Protein AF-A0A3S3R3P4-F1 (afdb_monomer)

Secondary structure (DSSP, 8-state):
-------BPPP-S-HHHHHHHHHHHHTTSS-HHHHHHHHHHT--SSSB-SSSSHHHHHHHHHHHTT-SPTT-TTPPTT-HHHHHHHHHHHHHHHH-STT--SSS----HHHH--HHHHHHHHHHHHHHT--GGGG-

pLDDT: mean 94.42, std 4.97, range [72.06, 98.38]

Organism: NCBI:txid1859133

Structure (mmCIF, N/CA/C/O backbone):
data_AF-A0A3S3R3P4-F1
#
_entry.id   AF-A0A3S3R3P4-F1
#
loop_
_atom_site.group_PDB
_atom_site.id
_atom_site.type_symbol
_atom_site.label_atom_id
_atom_site.label_alt_id
_atom_site.label_comp_id
_atom_site.label_asym_id
_atom_site.label_entity_id
_atom_site.label_seq_id
_atom_site.pdbx_PDB_ins_code
_atom_site.Cartn_x
_atom_site.Cartn_y
_atom_site.Cartn_z
_atom_site.occupancy
_atom_site.B_iso_or_equiv
_atom_site.auth_seq_id
_atom_site.auth_comp_id
_atom_site.auth_asym_id
_atom_site.auth_atom_id
_atom_site.pdbx_PDB_model_num
ATOM 1 N N . MET A 1 1 ? 11.078 3.842 -14.352 1.00 88.38 1 MET A N 1
ATOM 2 C CA . MET A 1 1 ? 10.715 4.465 -13.054 1.00 88.38 1 MET A CA 1
ATOM 3 C C . MET A 1 1 ? 10.324 3.349 -12.105 1.00 88.38 1 MET A C 1
ATOM 5 O O . MET A 1 1 ? 9.746 2.386 -12.586 1.00 88.38 1 MET A O 1
ATOM 9 N N . ILE A 1 2 ? 10.642 3.461 -10.815 1.00 94.88 2 ILE A N 1
ATOM 10 C CA . ILE A 1 2 ? 10.146 2.549 -9.777 1.00 94.88 2 ILE A CA 1
ATOM 11 C C . ILE A 1 2 ? 9.584 3.403 -8.644 1.00 94.88 2 ILE A C 1
ATOM 13 O O . ILE A 1 2 ? 10.277 4.290 -8.147 1.00 94.88 2 ILE A O 1
ATOM 17 N N . LEU A 1 3 ? 8.336 3.144 -8.266 1.00 96.44 3 LEU A N 1
ATOM 18 C CA . LEU A 1 3 ? 7.728 3.655 -7.045 1.00 96.44 3 LEU A CA 1
ATOM 19 C C . LEU A 1 3 ? 8.069 2.701 -5.894 1.00 96.44 3 LEU A C 1
ATOM 21 O O . LEU A 1 3 ? 8.145 1.485 -6.074 1.00 96.44 3 LEU A O 1
ATOM 25 N N . VAL A 1 4 ? 8.321 3.257 -4.711 1.00 97.12 4 VAL A N 1
ATOM 26 C CA . VAL A 1 4 ? 8.667 2.469 -3.525 1.00 97.12 4 VAL A CA 1
ATOM 27 C C . VAL A 1 4 ? 7.568 2.662 -2.480 1.00 97.12 4 VAL A C 1
ATOM 29 O O . VAL A 1 4 ? 7.428 3.772 -1.962 1.00 97.12 4 VAL A O 1
ATOM 32 N N . PRO A 1 5 ? 6.793 1.611 -2.154 1.00 96.25 5 PRO A N 1
ATOM 33 C CA . PRO A 1 5 ? 5.783 1.683 -1.106 1.00 96.25 5 PRO A CA 1
ATOM 34 C C . PRO A 1 5 ? 6.414 2.015 0.248 1.00 96.25 5 PRO A C 1
ATOM 36 O O . PRO A 1 5 ? 7.433 1.425 0.616 1.00 96.25 5 PRO A O 1
ATOM 39 N N . GLY A 1 6 ? 5.747 2.858 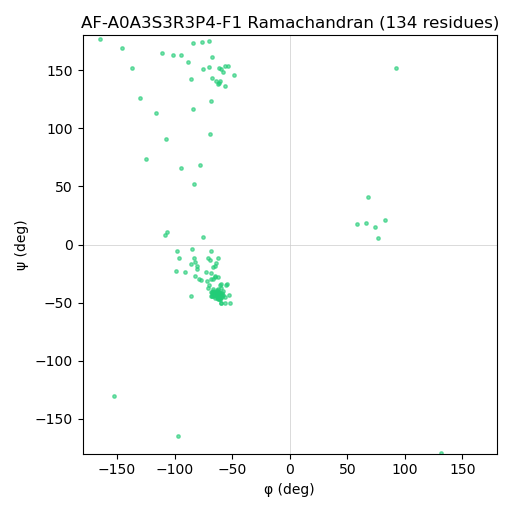1.041 1.00 95.00 6 GLY A N 1
ATOM 40 C CA . GLY A 1 6 ? 6.070 3.013 2.466 1.00 95.00 6 GLY A CA 1
ATOM 41 C C . GLY A 1 6 ? 5.681 1.780 3.293 1.00 95.00 6 GLY A C 1
ATOM 42 O O . GLY A 1 6 ? 6.407 1.380 4.200 1.00 95.00 6 GLY A O 1
ATOM 43 N N . GLY A 1 7 ? 4.578 1.126 2.914 1.00 96.00 7 GLY A N 1
ATOM 44 C CA . GLY A 1 7 ? 4.031 -0.057 3.579 1.00 96.00 7 GLY A CA 1
ATOM 45 C C . GLY A 1 7 ? 2.978 0.266 4.651 1.00 96.00 7 GLY A C 1
ATOM 46 O O . GLY A 1 7 ? 3.012 1.346 5.249 1.00 96.00 7 GLY A O 1
ATOM 47 N N . PRO A 1 8 ? 2.034 -0.658 4.903 1.00 96.69 8 PRO A N 1
ATOM 48 C CA . PRO A 1 8 ? 1.032 -0.500 5.949 1.00 96.69 8 PRO A CA 1
ATOM 49 C C . PRO A 1 8 ? 1.637 -0.607 7.346 1.00 96.69 8 PRO A C 1
ATOM 51 O O . PRO A 1 8 ? 2.626 -1.316 7.563 1.00 96.69 8 PRO A O 1
ATOM 54 N N . MET A 1 9 ? 0.989 0.052 8.307 1.00 96.56 9 MET A N 1
ATOM 55 C CA . MET A 1 9 ? 1.213 -0.194 9.729 1.00 96.56 9 MET A CA 1
ATOM 56 C C . MET A 1 9 ? 1.052 -1.682 10.054 1.00 96.56 9 MET A C 1
ATOM 58 O O . MET A 1 9 ? 0.304 -2.401 9.383 1.00 96.56 9 MET A O 1
ATOM 62 N N . GLN A 1 10 ? 1.715 -2.144 11.109 1.00 94.00 10 GLN A N 1
ATOM 63 C CA . GLN A 1 10 ? 1.464 -3.474 11.656 1.00 94.00 10 GLN A CA 1
ATOM 64 C C . GLN A 1 10 ? 0.061 -3.568 12.274 1.00 94.00 10 GLN A C 1
ATOM 66 O O . GLN A 1 10 ? -0.600 -2.564 12.558 1.00 94.00 10 GLN A O 1
ATOM 71 N N . SER A 1 11 ? -0.421 -4.799 12.444 1.00 91.62 11 SER A N 1
ATOM 72 C CA . SER A 1 11 ? -1.734 -5.039 13.046 1.00 91.62 11 SER A CA 1
ATOM 73 C C . SER A 1 11 ? -1.741 -4.645 14.523 1.00 91.62 11 SER A C 1
ATOM 75 O O . SER A 1 11 ? -0.772 -4.875 15.240 1.00 91.62 11 SER A O 1
ATOM 77 N N . GLY A 1 12 ? 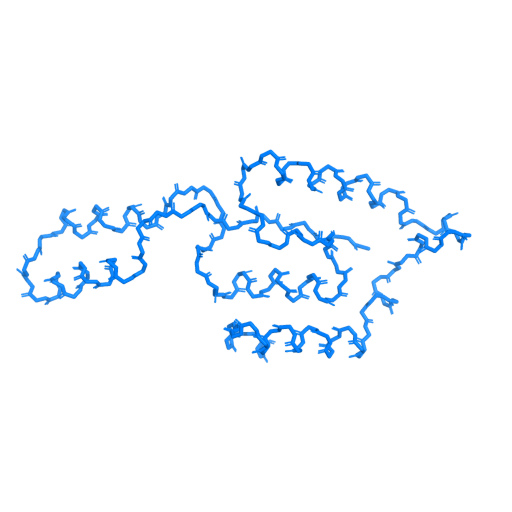-2.866 -4.105 14.976 1.00 91.06 12 GLY A N 1
ATOM 78 C CA . GLY A 1 12 ? -3.144 -3.833 16.382 1.00 91.06 12 GLY A CA 1
ATOM 79 C C . GLY A 1 12 ? -4.647 -3.884 16.614 1.00 91.06 12 GLY A C 1
ATOM 80 O O . GLY A 1 12 ? -5.281 -4.848 16.182 1.00 91.06 12 GLY A O 1
ATOM 81 N N . ILE A 1 13 ? -5.237 -2.874 17.259 1.00 92.69 13 ILE A N 1
ATOM 82 C CA . ILE A 1 13 ? -6.686 -2.875 17.477 1.00 92.69 13 ILE A CA 1
ATOM 83 C C . ILE A 1 13 ? -7.435 -2.863 16.139 1.00 92.69 13 ILE A C 1
ATOM 85 O O . ILE A 1 13 ? -7.078 -2.173 15.179 1.00 92.69 13 ILE A O 1
ATOM 89 N N . GLY A 1 14 ? -8.501 -3.653 16.062 1.00 91.25 14 GLY A N 1
ATOM 90 C CA . GLY A 1 14 ? -9.333 -3.709 14.867 1.00 91.25 14 GLY A CA 1
ATOM 91 C C . GLY A 1 14 ? -10.226 -2.474 14.741 1.00 91.25 14 GLY A C 1
ATOM 92 O O . GLY A 1 14 ? -10.711 -1.934 15.735 1.00 91.25 14 GLY A O 1
ATOM 93 N N . ASN A 1 15 ? -10.562 -2.085 13.506 1.00 90.19 15 ASN A N 1
ATOM 94 C CA . ASN A 1 15 ? -11.537 -1.011 13.254 1.00 90.19 15 ASN A CA 1
ATOM 95 C C . ASN A 1 15 ? -12.886 -1.265 13.945 1.00 90.19 15 ASN A C 1
ATOM 97 O O . ASN A 1 15 ? -13.531 -0.322 14.393 1.00 90.19 15 ASN A O 1
ATOM 101 N N . ARG A 1 16 ? -13.306 -2.533 14.055 1.00 92.69 16 ARG A N 1
ATOM 102 C CA . ARG A 1 16 ? -14.544 -2.912 14.747 1.00 92.69 16 ARG A CA 1
ATOM 103 C C . ARG A 1 16 ? -14.502 -2.539 16.227 1.00 92.69 16 ARG A C 1
ATOM 105 O O . ARG A 1 16 ? -15.453 -1.949 16.720 1.00 92.69 16 ARG A O 1
ATOM 112 N N . GLU A 1 17 ? -13.404 -2.858 16.903 1.00 93.75 17 GLU A N 1
ATOM 113 C CA . GLU A 1 17 ? -13.217 -2.547 18.321 1.00 93.75 17 GLU A CA 1
ATOM 114 C C . GLU A 1 17 ? -13.172 -1.032 18.539 1.00 93.75 17 GLU A C 1
ATOM 116 O O . GLU A 1 17 ? -13.904 -0.502 19.373 1.00 93.75 17 GLU A O 1
ATOM 121 N N . LYS A 1 18 ? -12.415 -0.309 17.701 1.00 94.00 18 LYS A N 1
ATOM 122 C CA . LYS A 1 18 ? -12.383 1.159 17.734 1.00 94.00 18 LYS A CA 1
ATOM 123 C C . LYS A 1 18 ? -13.781 1.768 17.569 1.00 94.00 18 LYS A C 1
ATOM 125 O O . LYS A 1 18 ? -14.158 2.682 18.300 1.00 94.00 18 LYS A O 1
ATOM 130 N N . ASN A 1 19 ? -14.565 1.258 16.620 1.00 96.06 19 ASN A N 1
ATOM 131 C CA . ASN A 1 19 ? -15.920 1.747 16.368 1.00 96.06 19 ASN A CA 1
ATOM 132 C C . ASN A 1 19 ? -16.864 1.458 17.542 1.00 96.06 19 ASN A C 1
ATOM 134 O O . ASN A 1 19 ? -17.649 2.328 17.900 1.00 96.06 19 ASN A O 1
ATOM 138 N N . GLN A 1 20 ? -16.741 0.301 18.197 1.00 97.12 20 GLN A N 1
ATOM 139 C CA . GLN A 1 20 ? -17.528 -0.018 19.392 1.00 97.12 20 GLN A CA 1
ATOM 140 C C . GLN A 1 20 ? -17.262 0.968 20.535 1.00 97.12 20 GLN A C 1
ATOM 142 O O . GLN A 1 20 ? -18.203 1.400 21.197 1.00 97.12 20 GLN A O 1
ATOM 147 N N . VAL A 1 21 ? -16.007 1.378 20.753 1.00 97.44 21 VAL A N 1
ATOM 148 C CA . VAL A 1 21 ? -15.690 2.402 21.765 1.00 97.44 21 VAL A CA 1
ATOM 149 C C . VAL A 1 21 ? -16.321 3.750 21.399 1.00 97.44 21 VAL A C 1
ATOM 151 O O . VAL A 1 21 ? -16.909 4.399 22.262 1.00 97.44 21 VAL A O 1
ATOM 154 N N . ARG A 1 22 ? -16.292 4.148 20.118 1.00 97.62 22 ARG A N 1
ATOM 155 C CA . ARG A 1 22 ? -16.974 5.369 19.641 1.00 97.62 22 ARG A CA 1
ATOM 156 C C . ARG A 1 22 ? -18.487 5.314 19.853 1.00 97.62 22 ARG A C 1
ATOM 158 O O . ARG A 1 22 ? -19.075 6.300 20.288 1.00 97.62 22 ARG A O 1
ATOM 165 N N . GLU A 1 23 ? -19.112 4.174 19.568 1.00 98.12 23 GLU A N 1
ATOM 166 C CA . GLU A 1 23 ? -20.549 3.966 19.777 1.00 98.12 23 GLU A CA 1
ATOM 167 C C . GLU A 1 23 ? -20.923 4.079 21.258 1.00 98.12 23 GLU A C 1
ATOM 169 O O . GLU A 1 23 ? -21.884 4.768 21.597 1.00 98.12 23 GLU A O 1
ATOM 174 N N . ARG A 1 24 ? -20.147 3.452 22.150 1.00 98.25 24 ARG A N 1
ATOM 175 C CA . ARG A 1 24 ? -20.339 3.554 23.606 1.00 98.25 24 ARG A CA 1
ATOM 176 C C . ARG A 1 24 ? -20.145 4.988 24.098 1.00 98.25 24 ARG A C 1
ATOM 178 O O . ARG A 1 24 ? -20.924 5.465 24.919 1.00 98.25 24 ARG A O 1
ATOM 185 N N . PHE A 1 25 ? -19.154 5.703 23.563 1.00 98.19 25 PHE A N 1
ATOM 186 C CA . PHE A 1 25 ? -18.906 7.100 23.923 1.00 98.19 25 PHE A CA 1
ATOM 187 C C . PHE A 1 25 ? -20.086 7.990 23.522 1.00 98.19 25 PHE A C 1
ATOM 189 O O . PHE A 1 25 ? -20.555 8.790 24.327 1.00 98.19 25 PHE A O 1
ATOM 196 N N . ALA A 1 26 ? -20.634 7.795 22.318 1.00 98.00 26 ALA A N 1
ATOM 197 C CA . ALA A 1 26 ? -21.815 8.521 21.849 1.00 98.00 26 ALA A CA 1
ATOM 198 C C . ALA A 1 26 ? -23.067 8.265 22.711 1.00 98.00 26 ALA A C 1
ATOM 200 O O . ALA A 1 26 ? -23.931 9.133 22.808 1.00 98.00 26 ALA A O 1
ATOM 201 N N . LYS A 1 27 ? -23.157 7.097 23.359 1.00 98.38 27 LYS A N 1
ATOM 202 C CA . LYS A 1 27 ? -24.221 6.752 24.318 1.00 98.38 27 LYS A CA 1
ATOM 203 C C . LYS A 1 27 ? -23.955 7.245 25.747 1.00 98.38 27 LYS A C 1
ATOM 205 O O . LYS A 1 27 ? -24.807 7.063 26.610 1.00 98.38 27 LYS A O 1
ATOM 210 N N . GLY A 1 28 ? -22.794 7.847 26.015 1.00 98.00 28 GLY A N 1
ATOM 211 C CA . GLY A 1 28 ? -22.376 8.252 27.361 1.00 98.00 28 GLY A CA 1
ATOM 212 C C . GLY A 1 28 ? -21.948 7.088 28.263 1.00 98.00 28 GLY A C 1
ATOM 213 O O . GLY A 1 28 ? -21.844 7.258 29.473 1.00 98.00 28 GLY A O 1
ATOM 214 N N . GLU A 1 29 ? -21.699 5.906 27.693 1.00 98.38 29 GLU A N 1
ATOM 215 C CA . GLU A 1 29 ? -21.322 4.693 28.434 1.00 98.38 29 GLU A CA 1
ATOM 216 C C . GLU A 1 29 ? -19.820 4.641 28.764 1.00 98.38 29 GLU A C 1
ATOM 218 O O . GL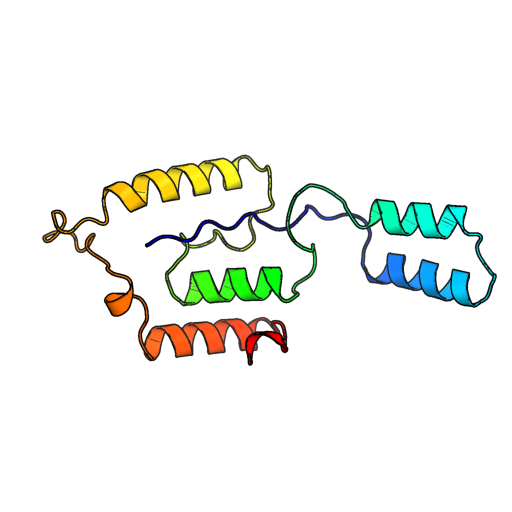U A 1 29 ? -19.400 3.826 29.585 1.00 98.38 29 GLU A O 1
ATOM 223 N N . VAL A 1 30 ? -19.005 5.483 28.117 1.00 98.12 30 VAL A N 1
ATOM 224 C CA . VAL A 1 30 ? -17.565 5.633 28.384 1.00 98.12 30 VAL A CA 1
ATOM 225 C C . VAL A 1 30 ? -17.158 7.099 28.403 1.00 98.12 30 VAL A C 1
ATOM 227 O O . VAL A 1 30 ? -17.770 7.936 27.741 1.00 98.12 30 VAL A O 1
ATOM 230 N N . GLY A 1 31 ? -16.103 7.403 29.159 1.00 98.12 31 GLY A N 1
ATOM 231 C CA . GLY A 1 31 ? -15.533 8.746 29.258 1.00 98.12 31 GLY A CA 1
ATOM 232 C C . GLY A 1 31 ? -14.542 9.082 28.138 1.00 98.12 31 GLY A C 1
ATOM 233 O O . GLY A 1 31 ? -14.145 8.230 27.342 1.00 98.12 31 GLY A O 1
ATOM 234 N N . GLN A 1 32 ? -14.093 10.342 28.111 1.00 97.69 32 GLN A N 1
ATOM 235 C CA . GLN A 1 32 ? -13.096 10.831 27.146 1.00 97.69 32 GLN A CA 1
ATOM 236 C C . GLN A 1 32 ? -11.762 10.079 27.228 1.00 97.69 32 GLN A C 1
ATOM 238 O O . GLN A 1 32 ? -11.117 9.882 26.203 1.00 97.69 32 GLN A O 1
ATOM 243 N N . GLU A 1 33 ? -11.358 9.650 28.425 1.00 97.94 33 GLU A N 1
ATOM 244 C CA . GLU A 1 33 ? -10.105 8.920 28.638 1.00 97.94 33 GLU A CA 1
ATOM 245 C C . GLU A 1 33 ? -10.099 7.574 27.900 1.00 97.94 33 GLU A C 1
ATOM 247 O O . GLU A 1 33 ? -9.151 7.264 27.180 1.00 97.94 33 GLU A O 1
ATOM 252 N N . GLU A 1 34 ? -11.189 6.806 27.999 1.00 97.19 34 GLU A N 1
ATOM 253 C CA . GLU A 1 34 ? -11.320 5.520 27.307 1.00 97.19 34 GLU A CA 1
ATOM 254 C C . GLU A 1 34 ? -11.392 5.703 25.784 1.00 97.19 34 GLU A C 1
ATOM 256 O O . GLU A 1 34 ? -10.740 4.962 25.041 1.00 97.19 34 GLU A O 1
ATOM 261 N N . LEU A 1 35 ? -12.119 6.725 25.310 1.00 97.94 35 LEU A N 1
ATOM 262 C CA . LEU A 1 35 ? -12.151 7.073 23.888 1.00 97.94 35 LEU A CA 1
ATOM 263 C C . LEU A 1 35 ? -10.751 7.422 23.372 1.00 97.94 35 LEU A C 1
ATOM 265 O O . LEU A 1 35 ? -10.315 6.868 22.363 1.00 97.94 35 LEU A O 1
ATOM 269 N N . LEU A 1 36 ? -10.036 8.312 24.066 1.00 97.25 36 LEU A N 1
ATOM 270 C CA . LEU A 1 36 ? -8.696 8.740 23.676 1.00 97.25 36 LEU A CA 1
ATOM 271 C C . LEU A 1 36 ? -7.726 7.559 23.658 1.00 97.25 36 LEU A C 1
ATOM 273 O O . LEU A 1 36 ? -6.977 7.397 22.697 1.00 97.25 36 LEU A O 1
ATOM 277 N N . ALA A 1 37 ? -7.774 6.697 24.675 1.00 95.81 37 ALA A N 1
ATOM 278 C CA . ALA A 1 37 ? -6.956 5.494 24.718 1.00 95.81 37 ALA A CA 1
ATOM 279 C C . ALA A 1 37 ? -7.224 4.584 23.506 1.00 95.81 37 ALA A C 1
ATOM 281 O O . ALA A 1 37 ? -6.279 4.071 22.906 1.00 95.81 37 ALA A O 1
ATOM 282 N N . SER A 1 38 ? -8.489 4.413 23.104 1.00 95.81 38 SER A N 1
ATOM 283 C CA . SER A 1 38 ? -8.838 3.653 21.899 1.00 95.81 38 SER A CA 1
ATOM 284 C C . SER A 1 38 ? -8.363 4.327 20.608 1.00 95.81 38 SER A C 1
ATOM 286 O O . SER A 1 38 ? -7.907 3.631 19.706 1.00 95.81 38 SER A O 1
ATOM 288 N N . GLU A 1 39 ? -8.464 5.651 20.481 1.00 94.75 39 GLU A N 1
ATOM 289 C CA . GLU A 1 39 ? -8.000 6.371 19.285 1.00 94.75 39 GLU A CA 1
ATOM 290 C C . GLU A 1 39 ? -6.478 6.326 19.145 1.00 94.75 39 GLU A C 1
ATOM 292 O O . GLU A 1 39 ? -5.973 6.035 18.063 1.00 94.75 39 GLU A O 1
ATOM 297 N N . CYS A 1 40 ? -5.742 6.545 20.237 1.00 93.88 40 CYS A N 1
ATOM 298 C CA . CYS A 1 40 ? -4.283 6.454 20.243 1.00 93.88 40 CYS A CA 1
ATOM 299 C C . CYS A 1 40 ? -3.815 5.047 19.870 1.00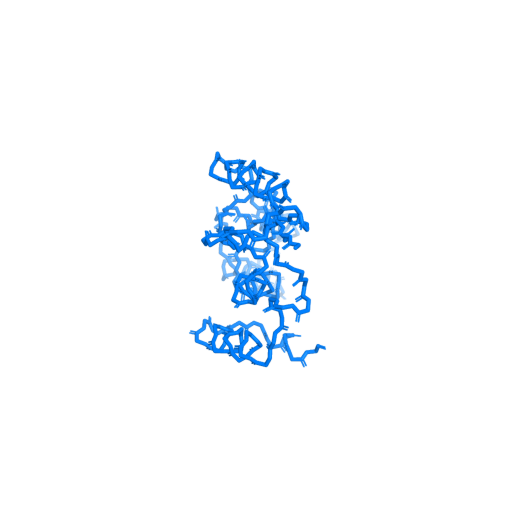 93.88 40 CYS A C 1
ATOM 301 O O . CYS A 1 40 ? -2.886 4.892 19.081 1.00 93.88 40 CYS A O 1
ATOM 303 N N . ARG A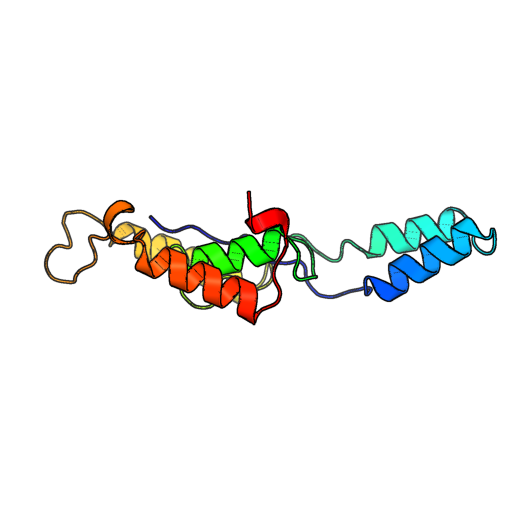 1 41 ? -4.500 4.013 20.378 1.00 92.44 41 ARG A N 1
ATOM 304 C CA . ARG A 1 41 ? -4.192 2.627 20.023 1.00 92.44 41 ARG A CA 1
ATOM 305 C C . ARG A 1 41 ? -4.453 2.300 18.559 1.00 92.44 41 ARG A C 1
ATOM 307 O O . ARG A 1 41 ? -3.898 1.312 18.120 1.00 92.44 41 ARG A O 1
ATOM 314 N N . ALA A 1 42 ? -5.234 3.074 17.803 1.00 91.88 42 ALA A N 1
ATOM 315 C CA . ALA A 1 42 ? -5.500 2.798 16.385 1.00 91.88 42 ALA A CA 1
ATOM 316 C C . ALA A 1 42 ? -4.290 3.048 15.459 1.00 91.88 42 ALA A C 1
ATOM 318 O O . ALA A 1 42 ? -4.323 2.665 14.286 1.00 91.88 42 ALA A O 1
ATOM 319 N N . TYR A 1 43 ? -3.240 3.698 15.970 1.00 92.19 43 TYR A N 1
ATOM 320 C CA . TYR A 1 43 ? -1.986 3.961 15.267 1.00 92.19 43 TYR A CA 1
ATOM 321 C C . TYR A 1 43 ? -0.889 3.054 15.836 1.00 92.19 43 TYR A C 1
ATOM 323 O O . TYR A 1 43 ? -0.238 3.380 16.824 1.00 92.19 43 TYR A O 1
ATOM 331 N N . HIS A 1 44 ? -0.729 1.874 15.236 1.00 89.88 44 HIS A N 1
ATOM 332 C CA . HIS A 1 44 ? 0.048 0.769 15.817 1.00 89.88 44 HIS A CA 1
ATOM 333 C C . HIS A 1 44 ? 1.560 0.871 15.581 1.00 89.88 44 HIS A C 1
ATOM 335 O O . HIS A 1 44 ? 2.344 0.318 16.347 1.00 89.88 44 HIS A O 1
ATOM 341 N N . SER A 1 45 ? 1.966 1.535 14.500 1.00 93.88 45 SER A N 1
ATOM 342 C CA . SER A 1 45 ? 3.358 1.721 14.078 1.00 93.88 45 SER A CA 1
ATOM 343 C C . SER A 1 45 ? 3.418 2.845 13.032 1.00 93.88 45 SER A C 1
ATOM 345 O O . SER A 1 45 ? 2.373 3.346 12.619 1.00 93.88 45 SER A O 1
ATOM 347 N N . PRO A 1 46 ? 4.595 3.243 12.531 1.00 95.31 46 PRO A N 1
ATOM 348 C CA . PRO A 1 46 ? 4.687 3.986 11.275 1.00 95.31 46 PRO A CA 1
ATOM 349 C C . PRO A 1 46 ? 4.091 3.187 10.102 1.00 95.31 46 PRO A C 1
ATOM 351 O O . PRO A 1 46 ? 4.090 1.953 10.123 1.00 95.31 46 PRO A O 1
ATOM 354 N N . GLY A 1 47 ? 3.572 3.883 9.086 1.00 95.56 47 GLY A N 1
ATOM 355 C CA . GLY A 1 47 ? 3.011 3.282 7.867 1.00 95.56 47 GLY A CA 1
ATOM 356 C C . GLY A 1 47 ? 1.632 3.820 7.469 1.00 95.56 47 GLY A C 1
ATOM 357 O O . GLY A 1 47 ? 1.069 4.698 8.121 1.00 95.56 47 GLY A O 1
ATOM 358 N N . THR A 1 48 ? 1.082 3.294 6.372 1.00 95.38 48 THR A N 1
ATOM 359 C CA . THR A 1 48 ? -0.296 3.582 5.924 1.00 95.38 48 THR A CA 1
ATOM 360 C C . THR A 1 48 ? -1.331 2.835 6.774 1.00 95.38 48 THR A C 1
ATOM 362 O O . THR A 1 48 ? -0.986 2.021 7.629 1.00 95.38 48 THR A O 1
ATOM 365 N N . CYS A 1 49 ? -2.627 3.086 6.551 1.00 93.62 49 CYS A N 1
ATOM 366 C CA . CYS A 1 49 ? -3.710 2.382 7.246 1.00 93.62 49 CYS A CA 1
ATOM 367 C C . CYS A 1 49 ? -3.519 0.851 7.244 1.00 93.62 49 CYS A C 1
ATOM 369 O O . CYS A 1 49 ? -3.055 0.281 6.262 1.00 93.62 49 CYS A O 1
ATOM 371 N N . THR A 1 50 ? -3.935 0.167 8.313 1.00 91.81 50 THR A N 1
ATOM 372 C CA . THR A 1 50 ? -3.875 -1.307 8.404 1.00 91.81 50 THR A CA 1
ATOM 373 C C . THR A 1 50 ? -4.910 -2.017 7.533 1.00 91.81 50 THR A C 1
ATOM 375 O O . THR A 1 50 ? -4.737 -3.180 7.185 1.00 91.81 50 THR A O 1
ATOM 378 N N . PHE A 1 51 ? -6.004 -1.337 7.192 1.00 90.62 51 PHE A N 1
ATOM 379 C CA . PHE A 1 51 ? -7.086 -1.886 6.380 1.00 90.62 51 PHE A CA 1
ATOM 380 C C . PHE A 1 51 ? -6.904 -1.552 4.899 1.00 90.62 51 PHE A C 1
ATOM 382 O O . PHE A 1 51 ? -6.173 -0.630 4.530 1.00 90.62 51 PHE A O 1
ATOM 389 N N . TYR A 1 52 ? -7.611 -2.276 4.037 1.00 93.88 52 TYR A N 1
ATOM 390 C CA . TYR A 1 52 ? -7.547 -2.094 2.591 1.00 93.88 52 TYR A CA 1
ATOM 391 C C . TYR A 1 52 ? -8.360 -0.872 2.118 1.00 93.88 52 TYR A C 1
ATOM 393 O O . TYR A 1 52 ? -9.423 -0.987 1.521 1.00 93.88 52 TYR A O 1
ATOM 401 N N . GLY A 1 53 ? -7.881 0.323 2.476 1.00 94.00 53 GLY A N 1
ATOM 402 C CA . GLY A 1 53 ? -8.409 1.618 2.031 1.00 94.00 53 GLY A CA 1
ATOM 403 C C . GLY A 1 53 ? -7.625 2.199 0.851 1.00 94.00 53 GLY A C 1
ATOM 404 O O . GLY A 1 53 ? -6.814 1.504 0.241 1.00 94.00 53 GLY A O 1
ATOM 405 N N . THR A 1 54 ? -7.817 3.490 0.565 1.00 96.81 54 THR A N 1
ATOM 406 C CA . THR A 1 54 ? -7.206 4.198 -0.579 1.00 96.81 54 THR A CA 1
ATOM 407 C C . THR A 1 54 ? -5.695 4.022 -0.648 1.00 96.81 54 THR A C 1
ATOM 409 O O . THR A 1 54 ? -5.169 3.600 -1.665 1.00 96.81 54 THR A O 1
ATOM 412 N N . ALA A 1 55 ? -4.978 4.261 0.456 1.00 96.12 55 ALA A N 1
ATOM 413 C CA . ALA A 1 55 ? -3.519 4.174 0.451 1.00 96.12 55 ALA A CA 1
ATOM 414 C C . ALA A 1 55 ? -3.023 2.785 0.016 1.00 96.12 55 ALA A C 1
ATOM 416 O O . ALA A 1 55 ? -2.120 2.693 -0.805 1.00 96.12 55 ALA A O 1
ATOM 417 N N . ASN A 1 56 ? -3.642 1.715 0.522 1.00 96.38 56 ASN A N 1
ATOM 418 C CA . ASN A 1 56 ? -3.255 0.341 0.202 1.00 96.38 56 ASN A CA 1
ATOM 419 C C . ASN A 1 56 ? -3.787 -0.119 -1.166 1.00 96.38 56 ASN A C 1
ATOM 421 O O . ASN A 1 56 ? -3.123 -0.910 -1.830 1.00 96.38 56 ASN A O 1
ATOM 425 N N . SER A 1 57 ? -4.932 0.408 -1.610 1.00 97.50 57 SER A N 1
ATOM 426 C CA . SER A 1 57 ? -5.461 0.184 -2.964 1.00 97.50 57 SER A CA 1
ATOM 427 C C . SER A 1 57 ? -4.540 0.808 -4.015 1.00 97.50 57 SER A C 1
ATOM 429 O O . SER A 1 57 ? -4.149 0.135 -4.964 1.00 97.50 57 SER A O 1
ATOM 431 N N . ASN A 1 58 ? -4.080 2.041 -3.781 1.00 96.88 58 ASN A N 1
ATOM 432 C CA . ASN A 1 58 ? -3.069 2.705 -4.600 1.00 96.88 58 ASN A CA 1
ATOM 433 C C . ASN A 1 58 ? -1.743 1.933 -4.649 1.00 96.88 58 ASN A C 1
ATOM 435 O O . ASN A 1 58 ? -1.125 1.864 -5.712 1.00 96.88 58 ASN A O 1
ATOM 439 N N . GLN A 1 59 ? -1.309 1.309 -3.539 1.00 96.81 59 GLN A N 1
ATOM 440 C CA . GLN A 1 59 ? -0.117 0.451 -3.582 1.00 96.81 59 GLN A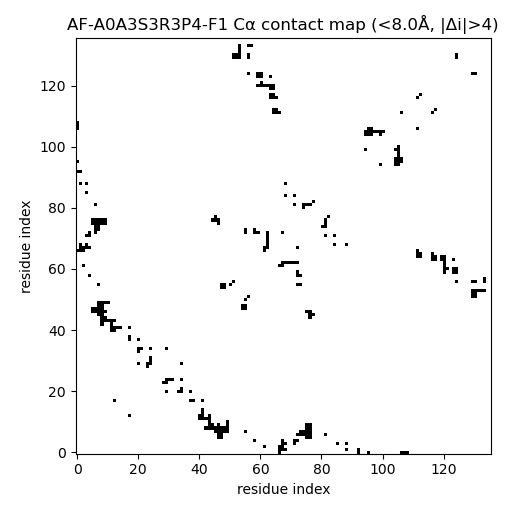 CA 1
ATOM 441 C C . GLN A 1 59 ? -0.311 -0.719 -4.560 1.00 96.81 59 GLN A C 1
ATOM 443 O O . GLN A 1 59 ? 0.556 -0.953 -5.403 1.00 96.81 59 GLN A O 1
ATOM 448 N N . LEU A 1 60 ? -1.456 -1.414 -4.487 1.00 97.06 60 LEU A N 1
ATOM 449 C CA . LEU A 1 60 ? -1.765 -2.519 -5.398 1.00 97.06 60 LEU A CA 1
ATOM 450 C C . LEU A 1 60 ? -1.850 -2.049 -6.852 1.00 97.06 60 LEU A C 1
ATOM 452 O O . LEU A 1 60 ? -1.301 -2.707 -7.732 1.00 97.06 60 LEU A O 1
ATOM 456 N N . ILE A 1 61 ? -2.519 -0.921 -7.106 1.00 97.44 61 ILE A N 1
ATOM 457 C CA . ILE A 1 61 ? -2.622 -0.334 -8.447 1.00 97.44 61 ILE A CA 1
ATOM 458 C C . ILE A 1 61 ? -1.225 -0.086 -9.009 1.00 97.44 61 ILE A C 1
ATOM 460 O O . ILE A 1 61 ? -0.928 -0.545 -10.106 1.00 97.44 61 ILE A O 1
ATOM 464 N N . ALA A 1 62 ? -0.340 0.568 -8.256 1.00 97.12 62 ALA A N 1
ATOM 465 C CA . ALA A 1 62 ? 1.023 0.830 -8.708 1.00 97.12 62 ALA A CA 1
ATOM 466 C C . ALA A 1 62 ? 1.812 -0.459 -9.004 1.00 97.12 62 ALA A C 1
ATOM 468 O O . ALA A 1 62 ? 2.582 -0.502 -9.965 1.00 97.12 62 ALA A O 1
ATOM 469 N N . GLU A 1 63 ? 1.594 -1.536 -8.248 1.00 97.31 63 GLU A N 1
ATOM 470 C CA . GLU A 1 63 ? 2.185 -2.841 -8.552 1.00 97.31 63 GLU A CA 1
ATOM 471 C C . GLU A 1 63 ? 1.608 -3.469 -9.826 1.00 97.31 63 GLU A C 1
ATOM 473 O O . GLU A 1 63 ? 2.372 -3.902 -10.687 1.00 97.31 63 GLU A O 1
ATOM 478 N N . MET A 1 64 ? 0.287 -3.436 -10.007 1.00 97.00 64 MET A N 1
ATOM 479 C CA . MET A 1 64 ? -0.384 -3.960 -11.205 1.00 97.00 64 MET A CA 1
ATOM 480 C C . MET A 1 64 ? -0.059 -3.163 -12.474 1.00 97.00 64 MET A C 1
ATOM 482 O O . MET A 1 64 ? -0.003 -3.727 -13.568 1.00 97.00 64 MET A O 1
ATOM 486 N N . LEU A 1 65 ? 0.212 -1.863 -12.329 1.00 97.12 65 LEU A N 1
ATOM 487 C CA . LEU A 1 65 ? 0.730 -1.010 -13.397 1.00 97.12 65 LEU A CA 1
ATOM 488 C C . LEU A 1 65 ? 2.180 -1.347 -13.777 1.00 97.12 65 LEU A C 1
ATOM 490 O O . LEU A 1 65 ? 2.660 -0.876 -14.806 1.00 97.12 65 LEU A O 1
ATOM 494 N N . GLY A 1 66 ? 2.883 -2.146 -12.968 1.00 95.69 66 GLY A N 1
ATOM 495 C CA . GLY A 1 66 ? 4.289 -2.495 -13.169 1.00 95.69 66 GLY A CA 1
ATOM 496 C C . GLY A 1 66 ? 5.269 -1.447 -12.638 1.00 95.69 66 GLY A C 1
ATOM 497 O O . GLY A 1 66 ? 6.414 -1.397 -13.084 1.00 95.69 66 GLY A O 1
ATOM 498 N N . LEU A 1 67 ? 4.835 -0.586 -11.712 1.00 96.50 67 LEU A N 1
ATOM 499 C CA . LEU A 1 67 ? 5.656 0.485 -11.139 1.00 96.50 67 LEU A CA 1
ATOM 500 C C . LEU A 1 67 ? 6.318 0.105 -9.811 1.00 96.50 67 LEU A C 1
ATOM 502 O O . LEU A 1 67 ? 7.211 0.823 -9.366 1.00 96.50 67 LEU A O 1
ATOM 506 N N . HIS A 1 68 ? 5.921 -1.004 -9.189 1.00 96.94 68 HIS A N 1
ATOM 507 C CA . HIS A 1 68 ? 6.585 -1.564 -8.010 1.00 96.94 68 HIS A CA 1
ATOM 508 C C . HIS A 1 68 ? 7.478 -2.749 -8.367 1.00 96.94 68 HIS A C 1
ATOM 510 O O . HIS A 1 68 ? 7.322 -3.389 -9.407 1.00 96.94 68 HIS A O 1
ATOM 516 N N . LEU A 1 69 ? 8.381 -3.090 -7.446 1.00 96.56 69 LEU A N 1
ATOM 517 C CA . LEU A 1 69 ? 8.878 -4.459 -7.405 1.00 96.56 69 LEU A CA 1
ATOM 518 C C . LEU A 1 69 ? 7.716 -5.414 -7.066 1.00 96.56 69 LEU A C 1
ATOM 520 O O . LEU A 1 69 ? 6.901 -5.073 -6.204 1.00 96.56 69 LEU A O 1
ATOM 524 N N . PRO A 1 70 ? 7.650 -6.604 -7.688 1.00 95.31 70 PRO A N 1
ATOM 525 C CA . PRO A 1 70 ? 6.621 -7.591 -7.374 1.00 95.31 70 PRO A CA 1
ATOM 526 C C . PRO A 1 70 ? 6.610 -7.965 -5.888 1.00 95.31 70 PRO A C 1
ATOM 528 O O . PRO A 1 70 ? 7.662 -8.186 -5.286 1.00 95.31 70 PRO A O 1
ATOM 531 N N . GLY A 1 71 ? 5.419 -8.044 -5.300 1.00 95.25 71 GLY A N 1
ATOM 532 C CA . GLY A 1 71 ? 5.190 -8.373 -3.896 1.00 95.25 71 GLY A CA 1
ATOM 533 C C . GLY A 1 71 ? 5.472 -7.234 -2.916 1.00 95.25 71 GLY A C 1
ATOM 534 O O . GLY A 1 71 ? 5.406 -7.449 -1.705 1.00 95.25 71 GLY A O 1
ATOM 535 N N . ALA A 1 72 ? 5.792 -6.025 -3.386 1.00 96.81 72 ALA A N 1
ATOM 536 C CA . ALA A 1 72 ? 6.183 -4.940 -2.495 1.00 96.81 72 ALA A CA 1
ATOM 537 C C . ALA A 1 72 ? 5.001 -4.222 -1.828 1.00 96.81 72 ALA A C 1
ATOM 539 O O . ALA A 1 72 ? 5.215 -3.584 -0.794 1.00 96.81 72 ALA A O 1
ATOM 540 N N . SER A 1 73 ? 3.780 -4.293 -2.369 1.00 96.25 73 SER A N 1
ATOM 541 C CA . SER A 1 73 ? 2.665 -3.428 -1.941 1.00 96.25 73 SER A CA 1
ATOM 542 C C . SER A 1 73 ? 2.298 -3.543 -0.463 1.00 96.25 73 SER A C 1
ATOM 544 O O . SER A 1 73 ? 2.115 -2.527 0.205 1.00 96.25 73 SER A O 1
ATOM 546 N N . PHE A 1 74 ? 2.233 -4.764 0.071 1.00 95.94 74 PHE A N 1
ATOM 547 C CA . PHE A 1 74 ? 1.666 -5.018 1.402 1.00 95.94 74 PHE A CA 1
ATOM 548 C C . PHE A 1 74 ? 2.689 -5.388 2.474 1.00 95.94 74 PHE A C 1
ATOM 550 O O . PHE A 1 74 ? 2.312 -5.723 3.594 1.00 95.94 74 PHE A O 1
ATOM 557 N N . VAL A 1 75 ? 3.985 -5.292 2.173 1.00 97.38 75 VAL A N 1
ATOM 558 C CA . VAL A 1 75 ? 5.018 -5.486 3.194 1.00 97.38 75 VAL A CA 1
ATOM 559 C C . VAL A 1 75 ? 4.958 -4.333 4.192 1.00 97.38 75 VAL A C 1
ATOM 561 O O . VAL A 1 75 ? 5.060 -3.168 3.799 1.00 97.38 75 VAL A O 1
ATOM 564 N N . ASN A 1 76 ? 4.790 -4.639 5.478 1.00 97.50 76 ASN A N 1
ATOM 565 C CA . ASN A 1 76 ? 4.662 -3.614 6.508 1.00 97.50 76 ASN A CA 1
ATOM 566 C C . ASN A 1 76 ? 5.874 -2.679 6.546 1.00 97.50 76 ASN A C 1
ATOM 568 O O . ASN A 1 76 ? 7.009 -3.086 6.260 1.00 97.50 76 ASN A O 1
ATOM 572 N N . ALA A 1 77 ? 5.615 -1.427 6.914 1.00 96.69 77 ALA A N 1
ATOM 573 C CA . ALA A 1 77 ? 6.665 -0.452 7.164 1.00 96.69 77 ALA A CA 1
ATOM 574 C C . ALA A 1 77 ? 7.640 -0.964 8.241 1.00 96.69 77 ALA A C 1
ATOM 576 O O . ALA A 1 77 ? 7.286 -1.800 9.071 1.00 96.69 77 ALA A O 1
ATOM 577 N N . GLU A 1 78 ? 8.881 -0.477 8.189 1.00 94.56 78 GLU A N 1
ATOM 578 C CA . GLU A 1 78 ? 9.929 -0.747 9.192 1.00 94.56 78 GLU A CA 1
ATOM 579 C C . GLU A 1 78 ? 10.292 -2.229 9.414 1.00 94.56 78 GLU A C 1
ATOM 581 O O . GLU A 1 78 ? 10.945 -2.581 10.391 1.00 94.56 78 GLU A O 1
ATOM 586 N N . THR A 1 79 ? 9.939 -3.114 8.479 1.00 96.69 79 THR A N 1
ATOM 587 C CA . THR A 1 79 ? 10.388 -4.513 8.497 1.00 96.69 79 THR A CA 1
ATOM 588 C C . THR A 1 79 ? 11.721 -4.699 7.766 1.00 96.69 79 THR A C 1
ATOM 590 O O . THR A 1 79 ? 12.087 -3.932 6.865 1.00 96.69 79 THR A O 1
ATOM 593 N N . GLU A 1 80 ? 12.445 -5.772 8.097 1.00 97.88 80 GLU A N 1
ATOM 594 C CA . GLU A 1 80 ? 13.662 -6.159 7.370 1.00 97.88 80 GLU A CA 1
ATOM 595 C C . GLU A 1 80 ? 13.375 -6.395 5.880 1.00 97.88 80 GLU A C 1
ATOM 597 O O . GLU A 1 80 ? 14.127 -5.933 5.019 1.00 97.88 80 GLU A O 1
ATOM 602 N N . LEU A 1 81 ? 12.236 -7.024 5.562 1.00 97.69 81 LEU A N 1
ATOM 603 C CA . LEU A 1 81 ? 11.810 -7.252 4.183 1.00 97.69 81 LEU A CA 1
ATOM 604 C C . LEU A 1 81 ? 11.502 -5.940 3.447 1.00 97.69 81 LEU A C 1
ATOM 606 O O . LEU A 1 81 ? 11.917 -5.786 2.299 1.00 97.69 81 LEU A O 1
ATOM 610 N N . ARG A 1 82 ? 10.847 -4.961 4.092 1.00 97.44 82 ARG A N 1
ATOM 611 C CA . ARG A 1 82 ? 10.653 -3.619 3.509 1.00 97.44 82 ARG A CA 1
ATOM 612 C C . ARG A 1 82 ? 11.994 -2.972 3.186 1.00 97.44 82 ARG A C 1
ATOM 614 O O . ARG A 1 82 ? 12.171 -2.451 2.088 1.00 97.44 82 ARG A O 1
ATOM 621 N N . THR A 1 83 ? 12.952 -3.053 4.104 1.00 98.00 83 THR A N 1
ATOM 622 C CA . THR A 1 83 ? 14.303 -2.517 3.891 1.00 98.00 83 THR A CA 1
ATOM 623 C C . THR A 1 83 ? 15.006 -3.207 2.720 1.00 98.00 83 THR A C 1
ATOM 625 O O . THR A 1 83 ? 15.609 -2.536 1.880 1.00 98.00 83 THR A O 1
ATOM 628 N N . ALA A 1 84 ? 14.905 -4.535 2.626 1.00 98.31 84 ALA A N 1
ATOM 629 C CA . ALA A 1 84 ? 15.472 -5.309 1.526 1.00 98.31 84 ALA A CA 1
ATOM 630 C C . ALA A 1 84 ? 14.840 -4.936 0.174 1.00 98.31 84 ALA A C 1
ATOM 632 O O . ALA A 1 84 ? 15.565 -4.709 -0.793 1.00 98.31 84 ALA A O 1
ATOM 633 N N . LEU A 1 85 ? 13.513 -4.788 0.115 1.00 98.19 85 LEU A N 1
ATOM 634 C CA . LEU A 1 85 ? 12.792 -4.363 -1.088 1.00 98.19 85 LEU A CA 1
ATOM 635 C C . LEU A 1 85 ? 13.166 -2.943 -1.520 1.00 98.19 85 LEU A C 1
ATOM 637 O O . LEU A 1 85 ? 13.392 -2.709 -2.704 1.00 98.19 85 LEU A O 1
ATOM 641 N N . THR A 1 86 ? 13.297 -2.004 -0.581 1.00 97.56 86 THR A N 1
ATOM 642 C CA . THR A 1 86 ? 13.750 -0.638 -0.886 1.00 97.56 86 THR A CA 1
ATOM 643 C C . THR A 1 86 ? 15.162 -0.639 -1.472 1.00 97.56 86 THR A C 1
ATOM 645 O O . THR A 1 86 ? 15.414 0.021 -2.481 1.00 97.56 86 THR A O 1
ATOM 648 N N . LYS A 1 87 ? 16.084 -1.424 -0.897 1.00 98.19 87 LYS A N 1
ATOM 649 C CA . LYS A 1 87 ? 17.443 -1.588 -1.440 1.00 98.19 87 LYS A CA 1
A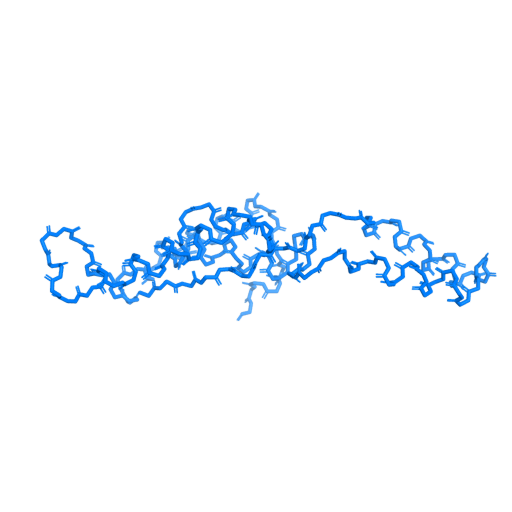TOM 650 C C . LYS A 1 87 ? 17.426 -2.234 -2.826 1.00 98.19 87 LYS A C 1
ATOM 652 O O . LYS A 1 87 ? 18.134 -1.772 -3.716 1.00 98.19 87 LYS A O 1
ATOM 657 N N . ALA A 1 88 ? 16.598 -3.257 -3.030 1.00 97.88 88 ALA A N 1
ATOM 658 C CA . ALA A 1 88 ? 16.438 -3.909 -4.325 1.00 97.88 88 ALA A CA 1
ATOM 659 C C . ALA A 1 88 ? 15.871 -2.948 -5.383 1.00 97.88 88 ALA A C 1
ATOM 661 O O . ALA A 1 88 ? 16.340 -2.946 -6.517 1.00 97.88 88 ALA A O 1
ATOM 662 N N . ALA A 1 89 ? 14.917 -2.085 -5.018 1.00 97.38 89 ALA A N 1
ATOM 663 C CA . ALA A 1 89 ? 14.356 -1.077 -5.916 1.00 97.38 89 ALA A CA 1
ATOM 664 C C . ALA A 1 89 ? 15.416 -0.039 -6.312 1.00 97.38 89 ALA A C 1
ATOM 666 O O . ALA A 1 89 ? 15.556 0.283 -7.494 1.00 97.38 89 ALA A O 1
ATOM 667 N N . ALA A 1 90 ? 16.210 0.421 -5.339 1.00 97.00 90 ALA A N 1
ATOM 668 C CA . ALA A 1 90 ? 17.334 1.325 -5.568 1.00 97.00 90 ALA A CA 1
ATOM 669 C C . ALA A 1 90 ? 18.422 0.697 -6.456 1.00 97.00 90 ALA A C 1
ATOM 671 O O . ALA A 1 90 ? 18.967 1.369 -7.323 1.00 97.00 90 ALA A O 1
ATOM 672 N N . ALA A 1 91 ? 18.712 -0.594 -6.295 1.00 95.62 91 ALA A N 1
ATOM 673 C CA . ALA A 1 91 ? 19.637 -1.306 -7.174 1.00 95.62 91 ALA A CA 1
ATOM 674 C C . ALA A 1 91 ? 19.049 -1.525 -8.577 1.00 95.62 91 ALA A C 1
ATOM 676 O O . ALA A 1 91 ? 19.755 -1.423 -9.573 1.00 95.62 91 ALA A O 1
ATOM 677 N N . ARG A 1 92 ? 17.746 -1.804 -8.688 1.00 93.31 92 ARG A N 1
ATOM 678 C CA . ARG A 1 92 ? 17.096 -2.042 -9.981 1.00 93.31 92 ARG A CA 1
ATOM 679 C C . ARG A 1 92 ? 17.044 -0.777 -10.832 1.00 93.31 92 ARG A C 1
ATOM 681 O O . ARG A 1 92 ? 17.283 -0.858 -12.036 1.00 93.31 92 ARG A O 1
ATOM 688 N N . ILE A 1 93 ? 16.742 0.377 -10.235 1.00 93.00 93 ILE A N 1
ATOM 689 C CA . ILE A 1 93 ? 16.576 1.622 -10.997 1.00 93.00 93 ILE A CA 1
ATOM 690 C C . ILE A 1 93 ? 17.880 2.078 -11.670 1.00 93.00 93 ILE A C 1
ATOM 692 O O . ILE A 1 93 ? 17.814 2.671 -12.744 1.00 93.00 93 ILE A O 1
ATOM 696 N N . THR A 1 94 ? 19.055 1.747 -11.118 1.00 92.12 94 THR A N 1
ATOM 697 C CA . THR A 1 94 ? 20.352 2.084 -11.738 1.00 92.12 94 THR A CA 1
ATOM 698 C C . THR A 1 94 ? 20.616 1.305 -13.027 1.00 92.12 94 THR A C 1
ATOM 700 O O . THR A 1 94 ? 21.347 1.792 -13.884 1.00 92.12 94 THR A O 1
ATOM 703 N N . GLY A 1 95 ? 19.995 0.132 -13.195 1.00 90.06 95 GLY A N 1
ATOM 704 C CA . GLY A 1 95 ? 20.047 -0.655 -14.430 1.00 90.06 95 GLY A CA 1
ATOM 705 C C . GLY A 1 95 ? 19.000 -0.248 -15.472 1.00 90.06 95 GLY A C 1
ATOM 706 O O . GLY A 1 95 ? 19.147 -0.561 -16.646 1.00 90.06 95 GLY A O 1
ATOM 707 N N . MET A 1 96 ? 17.953 0.491 -15.089 1.00 91.38 96 MET A N 1
ATOM 708 C CA . MET A 1 96 ? 16.867 0.898 -15.997 1.00 91.38 96 MET A CA 1
ATOM 709 C C . MET A 1 96 ? 17.225 2.150 -16.811 1.00 91.38 96 MET A C 1
ATOM 711 O O . MET A 1 96 ? 16.487 3.139 -16.825 1.00 91.38 96 MET A O 1
ATOM 715 N N . THR A 1 97 ? 18.373 2.127 -17.483 1.00 89.69 97 THR A N 1
ATOM 716 C CA . THR A 1 97 ? 18.884 3.254 -18.276 1.00 89.69 97 THR A CA 1
ATOM 717 C C . THR A 1 97 ? 18.849 2.940 -19.766 1.00 89.69 97 THR A C 1
ATOM 719 O O . THR A 1 97 ? 18.718 1.788 -20.165 1.00 89.69 97 THR A O 1
ATOM 722 N N . HIS A 1 98 ? 18.979 3.970 -20.605 1.00 87.88 98 HIS A N 1
ATOM 723 C CA . HIS A 1 98 ? 19.048 3.814 -22.063 1.00 87.88 98 HIS A CA 1
ATOM 724 C C . HIS A 1 98 ? 20.267 3.005 -22.539 1.00 87.88 98 HIS A C 1
ATOM 726 O O . HIS A 1 98 ? 20.318 2.647 -23.708 1.00 87.88 98 HIS A O 1
ATOM 732 N N . LEU A 1 99 ? 21.234 2.743 -21.652 1.00 89.12 99 LEU A N 1
ATOM 733 C CA . LEU A 1 99 ? 22.415 1.931 -21.938 1.00 89.12 99 LEU A CA 1
ATOM 734 C C . LEU A 1 99 ? 22.123 0.425 -21.853 1.00 89.12 99 LEU A C 1
ATOM 736 O O . LEU A 1 99 ? 22.884 -0.362 -22.399 1.00 89.12 99 LEU A O 1
ATOM 740 N N . ASP A 1 100 ? 21.032 0.016 -21.196 1.00 83.25 100 ASP A N 1
ATOM 741 C CA . ASP A 1 100 ? 20.623 -1.390 -21.107 1.00 83.25 100 ASP A CA 1
ATOM 742 C C . ASP A 1 100 ? 19.598 -1.730 -22.202 1.00 83.25 100 ASP A C 1
ATOM 744 O O . ASP A 1 100 ? 18.409 -1.962 -21.942 1.00 83.25 100 ASP A O 1
ATOM 748 N N . THR A 1 101 ? 20.055 -1.680 -23.457 1.00 72.06 101 THR A N 1
ATOM 749 C CA . THR A 1 101 ? 19.242 -1.998 -24.643 1.00 72.06 101 THR A CA 1
ATOM 750 C C . THR A 1 101 ? 19.058 -3.495 -24.848 1.00 72.06 101 THR A C 1
ATOM 752 O O . THR A 1 101 ? 18.011 -3.914 -25.340 1.00 72.06 101 THR A O 1
ATOM 755 N N . ASP A 1 102 ? 20.040 -4.296 -24.436 1.00 75.06 102 ASP A N 1
ATOM 756 C CA . ASP A 1 102 ? 20.143 -5.700 -24.844 1.00 75.06 102 ASP A CA 1
ATOM 757 C C . ASP A 1 102 ? 19.425 -6.652 -23.877 1.00 75.06 102 ASP A C 1
ATOM 759 O O . ASP A 1 102 ? 18.968 -7.716 -24.288 1.00 75.06 102 ASP A O 1
ATOM 763 N N . ASN A 1 103 ? 19.238 -6.252 -22.612 1.00 74.88 103 ASN A N 1
ATOM 764 C CA . ASN A 1 103 ? 18.556 -7.069 -21.596 1.00 74.88 103 ASN A CA 1
ATOM 765 C C . ASN A 1 103 ? 17.144 -6.568 -21.260 1.00 74.88 103 ASN A C 1
ATOM 767 O O . ASN A 1 103 ? 16.540 -6.997 -20.275 1.00 74.88 103 ASN A O 1
ATOM 771 N N . GLY A 1 104 ? 16.613 -5.625 -22.046 1.00 75.44 104 GLY A N 1
ATOM 772 C CA . GLY A 1 104 ? 15.287 -5.051 -21.814 1.00 75.44 104 GLY A CA 1
ATOM 773 C C . GLY A 1 104 ? 15.178 -4.235 -20.520 1.00 75.44 104 GLY A C 1
ATOM 774 O O . GLY A 1 104 ? 14.069 -4.001 -20.038 1.00 75.44 104 GLY A O 1
ATOM 775 N N . GLY A 1 105 ? 16.297 -3.794 -19.932 1.00 82.50 105 GLY A N 1
ATOM 776 C CA . GLY A 1 105 ? 16.275 -2.946 -18.738 1.00 82.50 105 GLY A CA 1
ATOM 777 C C . GLY A 1 105 ? 15.725 -1.553 -19.010 1.00 82.50 105 GLY A C 1
ATOM 778 O O . GLY A 1 105 ? 15.069 -0.978 -18.134 1.00 82.50 105 GLY A O 1
ATOM 779 N N . TYR A 1 106 ? 15.898 -1.029 -20.230 1.00 89.88 106 TYR A N 1
ATOM 780 C CA . TYR A 1 106 ? 15.331 0.261 -20.608 1.00 89.88 106 TYR A CA 1
ATOM 781 C C . TYR A 1 106 ? 13.797 0.229 -20.712 1.00 89.88 106 TYR A C 1
ATOM 783 O O . TYR A 1 106 ? 13.200 -0.087 -21.744 1.00 89.88 106 TYR A O 1
ATOM 791 N N . THR A 1 107 ? 13.153 0.626 -19.617 1.00 89.25 107 THR A N 1
ATOM 792 C CA . THR A 1 107 ? 11.696 0.612 -19.421 1.00 89.25 107 THR A CA 1
ATOM 793 C C . THR A 1 107 ? 11.207 2.012 -19.028 1.00 89.25 107 THR A C 1
ATOM 795 O O . THR A 1 107 ? 10.903 2.292 -17.861 1.00 89.25 107 THR A O 1
ATOM 798 N N . PRO A 1 108 ? 11.179 2.957 -19.990 1.00 90.75 108 PRO A N 1
ATOM 799 C CA . PRO A 1 108 ? 10.613 4.279 -19.759 1.00 90.75 108 PRO A CA 1
ATOM 800 C C . PRO A 1 108 ? 9.125 4.168 -19.413 1.00 90.75 108 PRO A C 1
ATOM 802 O O . PRO A 1 108 ? 8.441 3.247 -19.858 1.00 90.75 108 PRO A O 1
ATOM 805 N N . LEU A 1 109 ? 8.613 5.137 -18.648 1.00 92.31 109 LEU A N 1
ATOM 806 C CA . LEU A 1 109 ? 7.244 5.106 -18.120 1.00 92.31 109 LEU A CA 1
ATOM 807 C C . LEU A 1 109 ? 6.193 4.874 -19.218 1.00 92.31 109 LEU A C 1
ATOM 809 O O . LEU A 1 109 ? 5.332 4.021 -19.052 1.00 92.31 109 LEU A O 1
ATOM 813 N N . GLY A 1 110 ? 6.324 5.546 -20.367 1.00 92.44 110 GLY A N 1
ATOM 814 C CA . GLY A 1 110 ? 5.404 5.398 -21.504 1.00 92.44 110 GLY A CA 1
ATOM 815 C 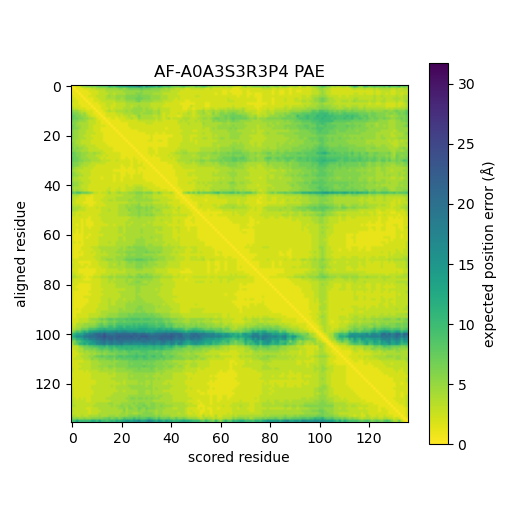C . GLY A 1 110 ? 5.450 4.045 -22.229 1.00 92.44 110 GLY A C 1
ATOM 816 O O . GLY A 1 110 ? 4.650 3.824 -23.126 1.00 92.44 110 GLY A O 1
ATOM 817 N N . ARG A 1 111 ? 6.380 3.141 -21.880 1.00 90.62 111 ARG A N 1
ATOM 818 C CA . ARG A 1 111 ? 6.363 1.733 -22.327 1.00 90.62 111 ARG A CA 1
ATOM 819 C C . ARG A 1 111 ? 5.784 0.785 -21.277 1.00 90.62 111 ARG A C 1
ATOM 821 O O . ARG A 1 111 ? 5.357 -0.308 -21.629 1.00 90.62 111 ARG A O 1
ATOM 828 N N . VAL A 1 112 ? 5.810 1.180 -20.005 1.00 93.69 112 VAL A N 1
ATOM 829 C CA . VAL A 1 112 ? 5.286 0.390 -18.878 1.00 93.69 112 VAL A CA 1
ATOM 830 C C . VAL A 1 112 ? 3.789 0.653 -18.700 1.00 93.69 112 VAL A C 1
ATOM 832 O O . VAL A 1 112 ? 2.989 -0.273 -18.563 1.00 93.69 112 VAL A O 1
ATOM 835 N N . ILE A 1 113 ? 3.397 1.924 -18.764 1.00 96.06 113 ILE A N 1
ATOM 836 C CA . ILE A 1 113 ? 2.002 2.344 -18.697 1.00 96.06 113 ILE A CA 1
ATOM 837 C C . ILE A 1 113 ? 1.392 2.247 -20.090 1.00 96.06 113 ILE A C 1
ATOM 839 O O . ILE A 1 113 ? 1.818 2.927 -21.018 1.00 96.06 113 ILE A O 1
ATOM 843 N N . SER A 1 114 ? 0.403 1.372 -20.211 1.00 96.31 114 SER A N 1
ATOM 844 C CA . SER A 1 114 ? -0.369 1.110 -21.421 1.00 96.31 114 SER A CA 1
ATOM 845 C C . SER A 1 114 ? -1.804 0.775 -21.032 1.00 96.31 114 SER A C 1
ATOM 847 O O . SER A 1 114 ? -2.096 0.483 -19.872 1.00 96.31 114 SER A O 1
ATOM 849 N N . GLU A 1 115 ? -2.699 0.723 -22.010 1.00 97.56 115 GLU A N 1
ATOM 850 C CA . GLU A 1 115 ? -4.090 0.317 -21.817 1.00 97.56 115 GLU A CA 1
ATOM 851 C C . GLU A 1 115 ? -4.178 -1.067 -21.158 1.00 97.56 115 GLU A C 1
ATOM 853 O O . GLU A 1 115 ? -5.035 -1.307 -20.313 1.00 97.56 115 GLU A O 1
ATOM 858 N N . LYS A 1 116 ? -3.239 -1.969 -21.475 1.00 97.50 116 LYS A N 1
ATOM 859 C CA . LYS A 1 116 ? -3.174 -3.309 -20.875 1.00 97.50 116 LYS A CA 1
ATOM 860 C C . LYS A 1 116 ? -2.829 -3.265 -19.388 1.00 97.50 116 LYS A C 1
ATOM 862 O O . LYS A 1 116 ? -3.457 -3.973 -18.607 1.00 97.50 116 LYS A O 1
ATOM 867 N N . SER A 1 117 ? -1.845 -2.459 -18.984 1.00 97.25 117 SER A N 1
ATOM 868 C CA . SER A 1 117 ? -1.477 -2.363 -17.566 1.00 97.25 117 SER A CA 1
ATOM 869 C C . SER A 1 117 ? -2.540 -1.620 -16.756 1.00 97.25 117 SER A C 1
ATOM 871 O O . SER A 1 117 ? -2.807 -2.006 -15.621 1.00 97.25 117 SER A O 1
ATOM 873 N N . ILE A 1 118 ? -3.243 -0.660 -17.362 1.00 97.56 118 ILE A N 1
ATOM 874 C CA . ILE A 1 118 ? -4.434 -0.038 -16.766 1.00 97.56 118 ILE A CA 1
ATOM 875 C C . ILE A 1 118 ? -5.542 -1.077 -16.541 1.00 97.56 118 ILE A C 1
ATOM 877 O O . ILE A 1 118 ? -6.078 -1.163 -15.439 1.00 97.56 118 ILE A O 1
ATOM 881 N N . VAL A 1 119 ? -5.840 -1.929 -17.530 1.00 98.19 119 VAL A N 1
ATOM 882 C CA . VAL A 1 119 ? -6.814 -3.025 -17.362 1.00 98.19 119 VAL A CA 1
ATOM 883 C C . VAL A 1 119 ? -6.380 -3.991 -16.256 1.00 98.19 119 VAL A C 1
ATOM 885 O O . VAL A 1 119 ? -7.209 -4.368 -15.431 1.00 98.19 119 VAL A O 1
ATOM 888 N N . ASN A 1 120 ? -5.093 -4.345 -16.169 1.00 98.00 120 ASN A N 1
ATOM 889 C CA . ASN A 1 120 ? -4.585 -5.175 -15.071 1.00 98.00 120 ASN A CA 1
ATOM 890 C C . ASN A 1 120 ? -4.801 -4.513 -13.704 1.00 98.00 120 ASN A C 1
ATOM 892 O O . ASN A 1 120 ? -5.228 -5.180 -12.763 1.00 98.00 120 ASN A O 1
ATOM 896 N N . ALA A 1 121 ? -4.553 -3.205 -13.596 1.00 97.69 121 ALA A N 1
ATOM 897 C CA . ALA A 1 121 ? -4.791 -2.455 -12.369 1.00 97.69 121 ALA A CA 1
ATOM 898 C C . ALA A 1 121 ? -6.275 -2.432 -11.984 1.00 97.69 121 ALA A C 1
ATOM 900 O O . ALA A 1 121 ? -6.600 -2.673 -10.823 1.00 97.69 121 ALA A O 1
ATOM 901 N N . MET A 1 122 ? -7.178 -2.242 -12.951 1.00 97.88 122 MET A N 1
ATOM 902 C CA . MET A 1 122 ? -8.625 -2.318 -12.721 1.00 97.88 122 MET A CA 1
ATOM 903 C C . MET A 1 122 ? -9.057 -3.711 -12.254 1.00 97.88 122 MET A C 1
ATOM 905 O O . MET A 1 122 ? -9.811 -3.830 -11.291 1.00 97.88 122 MET A O 1
ATOM 909 N N . VAL A 1 123 ? -8.562 -4.772 -12.902 1.00 98.00 123 VAL A N 1
ATOM 910 C CA . VAL A 1 123 ? -8.852 -6.157 -12.502 1.00 98.00 123 VAL A CA 1
ATOM 911 C C . VAL A 1 123 ? -8.351 -6.416 -11.084 1.00 98.00 123 VAL A C 1
ATOM 913 O O . VAL A 1 123 ? -9.109 -6.928 -10.264 1.00 98.00 123 VAL A O 1
ATOM 916 N N . GLY A 1 124 ? -7.114 -6.024 -10.767 1.00 96.50 124 GLY A N 1
ATOM 917 C CA . GLY A 1 124 ? -6.546 -6.166 -9.428 1.00 96.50 124 GLY A CA 1
ATOM 918 C C . GLY A 1 124 ? -7.353 -5.411 -8.371 1.00 96.50 124 GLY A C 1
ATOM 919 O O . GLY A 1 124 ? -7.685 -5.977 -7.330 1.00 96.50 124 GLY A O 1
ATOM 920 N N . LEU A 1 125 ? -7.732 -4.166 -8.657 1.00 97.19 125 LEU A N 1
ATOM 921 C CA . LEU A 1 125 ? -8.545 -3.340 -7.768 1.00 97.19 125 LEU A CA 1
ATOM 922 C C . LEU A 1 125 ? -9.908 -3.984 -7.477 1.00 97.19 125 LEU A C 1
ATOM 924 O O . LEU A 1 125 ? -10.293 -4.125 -6.316 1.00 97.19 125 LEU A O 1
ATOM 928 N N . LEU A 1 126 ? -10.625 -4.402 -8.523 1.00 97.19 126 LEU A N 1
ATOM 929 C CA . LEU A 1 126 ? -11.960 -4.987 -8.397 1.00 97.19 126 LEU A CA 1
ATOM 930 C C . LEU A 1 126 ? -11.919 -6.362 -7.724 1.00 97.19 126 LEU A C 1
ATOM 932 O O . LEU A 1 126 ? -12.744 -6.642 -6.858 1.00 97.19 126 LEU A O 1
ATOM 936 N N . ALA A 1 127 ? -10.938 -7.199 -8.068 1.00 97.50 127 ALA A N 1
ATOM 937 C CA . ALA A 1 127 ? -10.779 -8.529 -7.482 1.00 97.50 127 ALA A CA 1
ATOM 938 C C . ALA A 1 127 ? -10.448 -8.484 -5.983 1.00 97.50 127 ALA A C 1
ATOM 940 O O . ALA A 1 127 ? -10.767 -9.419 -5.252 1.00 97.50 127 ALA A O 1
ATOM 941 N N . THR A 1 128 ? -9.812 -7.406 -5.521 1.00 95.50 128 THR A N 1
ATOM 942 C CA . THR A 1 128 ? -9.415 -7.235 -4.115 1.00 95.50 128 THR A CA 1
ATOM 943 C C . THR A 1 128 ? -10.395 -6.387 -3.304 1.00 95.50 128 THR A C 1
ATOM 945 O O . THR A 1 128 ? -10.231 -6.275 -2.091 1.00 95.50 128 THR A O 1
ATOM 948 N N . GLY A 1 129 ? -11.422 -5.810 -3.939 1.00 96.50 129 GLY A N 1
ATOM 949 C CA . GLY A 1 129 ? -12.390 -4.935 -3.274 1.00 96.50 129 GLY A CA 1
ATOM 950 C C . GLY A 1 129 ? -11.780 -3.607 -2.822 1.00 96.50 129 GLY A C 1
ATOM 951 O O . GLY A 1 129 ? -12.031 -3.166 -1.702 1.00 96.50 129 GLY A O 1
ATOM 952 N N . GLY A 1 130 ? -10.928 -3.006 -3.656 1.00 94.75 130 GLY A N 1
ATOM 953 C CA . GLY A 1 130 ? -10.236 -1.770 -3.307 1.00 94.75 130 GLY A CA 1
ATOM 954 C C . GLY A 1 130 ? -11.140 -0.543 -3.239 1.00 94.75 130 GLY A C 1
ATOM 955 O O . GLY A 1 130 ? -12.342 -0.588 -3.506 1.00 94.75 130 GLY A O 1
ATOM 956 N N . SER A 1 131 ? -10.547 0.571 -2.822 1.00 97.00 131 SER A N 1
ATOM 957 C CA . SER A 1 131 ? -11.281 1.791 -2.504 1.00 97.00 131 SER A CA 1
ATOM 958 C C . SER A 1 131 ? -12.035 2.353 -3.709 1.00 97.00 131 SER A C 1
ATOM 960 O O . SER A 1 131 ? -11.498 2.467 -4.805 1.00 97.00 131 SER A O 1
ATOM 962 N N . THR A 1 132 ? -13.257 2.829 -3.475 1.00 95.62 132 THR A N 1
ATOM 963 C CA . THR A 1 132 ? -14.016 3.602 -4.467 1.00 95.62 132 THR A CA 1
ATOM 964 C C . THR A 1 132 ? -13.353 4.929 -4.827 1.00 95.62 132 THR A C 1
ATOM 966 O O . THR A 1 132 ? -13.716 5.520 -5.831 1.00 95.62 132 THR A O 1
ATOM 969 N N . ASN A 1 133 ? -12.388 5.412 -4.037 1.00 95.44 133 ASN A N 1
ATOM 970 C CA . ASN A 1 133 ? -11.634 6.620 -4.378 1.00 95.44 133 ASN A CA 1
ATOM 971 C C . ASN A 1 133 ? -10.755 6.439 -5.623 1.00 95.44 133 ASN A C 1
ATOM 973 O O . ASN A 1 133 ? -10.394 7.429 -6.242 1.00 95.44 133 ASN A O 1
ATOM 977 N N . GLU A 1 134 ? -10.453 5.198 -6.015 1.00 93.38 134 GLU A N 1
ATOM 978 C CA . GLU A 1 134 ? -9.632 4.886 -7.193 1.00 93.38 134 GLU A CA 1
ATOM 979 C C . GLU A 1 134 ? -10.386 5.071 -8.527 1.00 93.38 134 GLU A C 1
ATOM 981 O O . GLU A 1 134 ? -9.885 4.706 -9.588 1.00 93.38 134 GLU A O 1
ATOM 986 N N . THR A 1 135 ? -11.612 5.609 -8.494 1.00 88.56 135 THR A N 1
ATOM 987 C CA . THR A 1 135 ? -12.325 6.060 -9.699 1.00 88.56 135 THR A CA 1
ATOM 988 C C . THR A 1 135 ? -11.930 7.472 -10.145 1.00 88.56 135 THR A C 1
ATOM 990 O O . THR A 1 135 ? -12.368 7.892 -11.214 1.00 88.56 135 THR A O 1
ATOM 993 N N . MET A 1 136 ? -11.207 8.221 -9.303 1.00 74.00 136 MET A N 1
ATOM 994 C CA . MET A 1 136 ? -10.811 9.625 -9.506 1.00 74.00 136 MET A CA 1
ATOM 995 C C . MET A 1 136 ? -9.390 9.730 -10.052 1.00 74.00 136 MET A C 1
ATOM 997 O O . MET A 1 136 ? -9.156 10.658 -10.856 1.00 74.00 136 MET A O 1
#

Nearest PDB structures (foldseek):
  5j85-assembly1_A  TM=8.108E-01  e=4.065E-06  Rhizobium leguminosarum bv. trifolii
  9evv-assembly1_D  TM=8.162E-01  e=6.977E-06  Rhizobium leguminosarum bv. trifolii
  5ze4-assembly1_A  TM=8.077E-01  e=3.129E-05  Arabidopsis thaliana
  6ovt-assembly1_D  TM=7.994E-01  e=7.999E-04  Mycobacterium tuberculosis
  6ovt-assembly1_B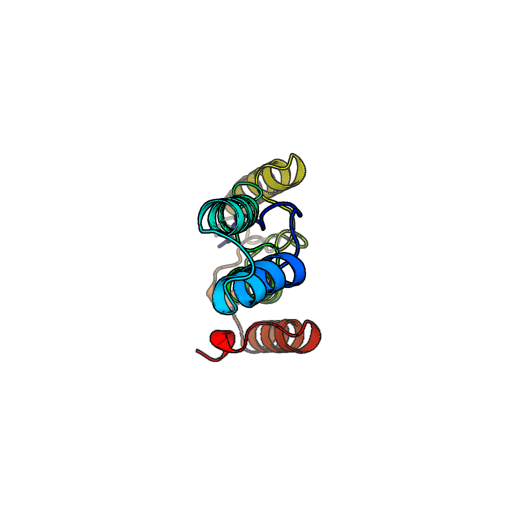  TM=7.989E-01  e=1.853E-03  Mycobacterium tuberculosis

InterPro domains:
  IPR000581 Dihydroxy-acid/6-phosphogluconate dehydratase, N-terminal [PF00920] (2-135)
  IPR037237 IlvD/EDD, N-terminal domain [SSF143975] (2-135)

Mean predicted aligned error: 3.97 Å

Foldseek 3Di:
DADAAQAAADDWDDPVNLVVQVVCVVVVNDDPVSNVVSVVRLRPDDHHHPDQADSLLVLLLCVLLVRYDPPRRHDHHPDPVSVVRVVVRVVLVVQCDPVNPPVPSVQPSVNSGDPVSNVSSVCRCVVVVHYPVVVD

Radius of gyration: 19.36 Å; Cα contacts (8 Å, |Δi|>4): 179; chains: 1; bounding box: 47×19×54 Å

Sequence (136 aa):
MILVPGGPMQSGIGNREKNQVRERFAKGEVGQEELLASECRAYHSPGTCTFYGTANSNQLIAEMLGLHLPGASFVNAETELRTALTKAAAARITGMTHLDTDNGGYTPLGRVISEKSIVNAMVGLLATGGSTNETM

Solvent-accessible surface area (backbone atoms only — not comparable to full-atom values): 7655 Å² total; per-residue (Å²): 103,74,56,80,69,70,15,23,19,54,87,63,68,50,72,67,59,47,47,51,48,52,53,36,38,77,72,66,75,44,57,70,66,61,44,49,55,46,57,58,46,63,62,61,49,69,55,44,69,74,58,75,36,54,73,52,31,51,32,47,34,39,39,44,33,62,30,34,63,90,84,47,46,76,39,34,32,95,35,72,65,39,54,52,50,52,51,50,51,60,59,48,56,73,49,46,33,89,85,28,68,87,80,65,37,48,48,53,59,82,76,50,55,44,74,67,24,53,49,43,19,52,50,54,36,63,77,68,61,38,33,78,70,79,79,115